Protein AF-A0A1H4IFG1-F1 (afdb_monomer_lite)

Organism: NCBI:txid208445

Sequence (81 aa):
MAPQGPEVGGQMTWARRSGSSLANDEDSRMGVIRAEEAVRLGEQNDRAVLTVAGHSSDSRECAELLAMLGLDAGRRRHKTA

pLDDT: mean 74.24, std 17.26, range [39.03, 94.44]

Radius of gyration: 26.53 Å; chains: 1; bounding box: 31×44×85 Å

Foldseek 3Di:
DDDDDDDPPPDPCPPPPPCDPVVVVVVVVVVVVVVVVVVVVVVVLVVVLVVLVVPDPDPVVSQVVCVVVVSRPVPPPPPPD

Structure (mmCIF, N/CA/C/O backbone):
data_AF-A0A1H4IFG1-F1
#
_entry.id   AF-A0A1H4IFG1-F1
#
loop_
_atom_site.group_PDB
_atom_site.id
_atom_site.type_symbol
_atom_site.label_atom_id
_atom_site.label_alt_id
_atom_site.label_comp_id
_atom_site.label_asym_id
_atom_site.label_entity_id
_atom_site.label_seq_id
_atom_site.pdbx_PDB_ins_code
_atom_site.Cartn_x
_atom_site.Cartn_y
_atom_site.Cartn_z
_atom_site.occupancy
_atom_site.B_iso_or_equiv
_atom_site.auth_seq_id
_atom_site.auth_comp_id
_atom_site.auth_asym_id
_atom_site.auth_atom_id
_atom_site.pdbx_PDB_model_num
ATOM 1 N N . MET A 1 1 ? 2.758 34.736 -68.702 1.00 39.03 1 MET A N 1
ATOM 2 C CA . MET A 1 1 ? 3.883 33.852 -68.342 1.00 39.03 1 MET A CA 1
ATOM 3 C C . MET A 1 1 ? 4.232 34.116 -66.880 1.00 39.03 1 MET A C 1
ATOM 5 O O . MET A 1 1 ? 4.882 35.105 -66.590 1.00 39.03 1 MET A O 1
ATOM 9 N N . ALA A 1 2 ? 3.694 33.316 -65.965 1.00 52.81 2 ALA A N 1
ATOM 10 C CA . ALA A 1 2 ? 4.196 33.129 -64.594 1.00 52.81 2 ALA A CA 1
ATOM 11 C C . ALA A 1 2 ? 4.653 31.656 -64.528 1.00 52.81 2 ALA A C 1
ATOM 13 O O . ALA A 1 2 ? 4.141 30.901 -65.365 1.00 52.81 2 ALA A O 1
ATOM 14 N N . PRO A 1 3 ? 5.556 31.191 -63.638 1.00 52.03 3 PRO A N 1
ATOM 15 C CA . PRO A 1 3 ? 5.849 31.602 -62.248 1.00 52.03 3 PRO A CA 1
ATOM 16 C C . PRO A 1 3 ? 7.392 31.775 -62.056 1.00 52.03 3 PRO A C 1
ATOM 18 O O . PRO A 1 3 ? 8.099 31.834 -63.051 1.00 52.03 3 PRO A O 1
ATOM 21 N N . GLN A 1 4 ? 8.065 31.924 -60.912 1.00 39.97 4 GLN A N 1
ATOM 22 C CA . GLN A 1 4 ? 8.018 31.263 -59.604 1.00 39.97 4 GLN A CA 1
ATOM 23 C C . GLN A 1 4 ? 8.878 32.119 -58.646 1.00 39.97 4 GLN A C 1
ATOM 25 O O . GLN A 1 4 ? 9.983 32.518 -59.019 1.00 39.97 4 GLN A O 1
ATOM 30 N N . GLY A 1 5 ? 8.418 32.383 -57.424 1.00 49.62 5 GLY A N 1
ATOM 31 C CA . GLY A 1 5 ? 9.303 32.838 -56.345 1.00 49.62 5 GLY A CA 1
ATOM 32 C C . GLY A 1 5 ? 9.978 31.627 -55.692 1.00 49.62 5 GLY A C 1
ATOM 33 O O . GLY A 1 5 ? 9.299 30.615 -55.519 1.00 49.62 5 GLY A O 1
ATOM 34 N N . PRO A 1 6 ? 11.276 31.665 -55.338 1.00 48.53 6 PRO A N 1
ATOM 35 C CA . PRO A 1 6 ? 11.867 30.591 -54.560 1.00 48.53 6 PRO A CA 1
ATOM 36 C C . PRO A 1 6 ? 11.535 30.783 -53.079 1.00 48.53 6 PRO A C 1
ATOM 38 O O . PRO A 1 6 ? 11.831 31.801 -52.452 1.00 48.53 6 PRO A O 1
ATOM 41 N N . GLU A 1 7 ? 10.883 29.760 -52.558 1.00 54.53 7 GLU A N 1
ATOM 42 C CA . GLU A 1 7 ? 10.415 29.609 -51.196 1.00 54.53 7 GLU A CA 1
ATOM 43 C C . GLU A 1 7 ? 11.607 29.416 -50.253 1.00 54.53 7 GLU A C 1
ATOM 45 O O . GLU A 1 7 ? 12.337 28.431 -50.344 1.00 54.53 7 GLU A O 1
ATOM 50 N N . VAL A 1 8 ? 11.801 30.335 -49.308 1.00 55.59 8 VAL A N 1
ATOM 51 C CA . VAL A 1 8 ? 12.716 30.130 -48.175 1.00 55.59 8 VAL A CA 1
ATOM 52 C C . VAL A 1 8 ? 11.930 29.652 -46.959 1.00 55.59 8 VAL A C 1
ATOM 54 O O . VAL A 1 8 ? 11.891 30.281 -45.909 1.00 55.59 8 VAL A O 1
ATOM 57 N N . GLY A 1 9 ? 11.282 28.500 -47.118 1.00 56.34 9 GLY A N 1
ATOM 58 C CA . GLY A 1 9 ? 10.738 27.694 -46.028 1.00 56.34 9 GLY A CA 1
ATOM 59 C C . GLY A 1 9 ? 11.744 26.624 -45.612 1.00 56.34 9 GLY A C 1
ATOM 60 O O . GLY A 1 9 ? 11.484 25.434 -45.767 1.00 56.34 9 GLY A O 1
ATOM 61 N N . GLY A 1 10 ? 12.923 27.038 -45.137 1.00 57.09 10 GLY A N 1
ATOM 62 C CA . GLY A 1 10 ? 13.947 26.150 -44.581 1.00 57.09 10 GLY A CA 1
ATOM 63 C C . GLY A 1 10 ? 13.485 25.549 -43.255 1.00 57.09 10 GLY A C 1
ATOM 64 O O . GLY A 1 10 ? 13.867 26.001 -42.184 1.00 57.09 10 GLY A O 1
ATOM 65 N N . GLN A 1 11 ? 12.608 24.561 -43.350 1.00 62.47 11 GLN A N 1
ATOM 66 C CA . GLN A 1 11 ? 12.087 23.717 -42.286 1.00 62.47 11 GLN A CA 1
ATOM 67 C C . GLN A 1 11 ? 13.157 23.316 -41.252 1.00 62.47 11 GLN A C 1
ATOM 69 O O . GLN A 1 11 ? 14.092 22.574 -41.554 1.00 62.47 11 GLN A O 1
ATOM 74 N N . MET A 1 12 ? 12.985 23.786 -40.007 1.00 51.91 12 MET A N 1
ATOM 75 C CA . MET A 1 12 ? 13.661 23.266 -38.815 1.00 51.91 12 MET A CA 1
ATOM 76 C C . MET A 1 12 ? 13.370 21.766 -38.695 1.00 51.91 12 MET A C 1
ATOM 78 O O . MET A 1 12 ? 12.335 21.350 -38.175 1.00 51.91 12 MET A O 1
ATOM 82 N N . THR A 1 13 ? 14.287 20.918 -39.154 1.00 63.06 13 THR A N 1
ATOM 83 C CA . THR A 1 13 ? 14.181 19.474 -38.940 1.00 63.06 13 THR A CA 1
ATOM 84 C C . THR A 1 13 ? 14.706 19.114 -37.547 1.00 63.06 13 THR A C 1
ATOM 86 O O . THR A 1 13 ? 15.753 18.491 -37.403 1.00 63.06 13 THR A O 1
ATOM 89 N N . TRP A 1 14 ? 13.971 19.492 -36.499 1.00 62.59 14 TRP A N 1
ATOM 90 C CA . TRP A 1 14 ? 14.141 18.962 -35.132 1.00 62.59 14 TRP A CA 1
ATOM 91 C C . TRP A 1 14 ? 13.732 17.486 -35.007 1.00 62.59 14 TRP A C 1
ATOM 93 O O . TRP A 1 14 ? 14.017 16.829 -34.006 1.00 62.59 14 TRP A O 1
ATOM 103 N N . ALA A 1 15 ? 13.079 16.936 -36.030 1.00 59.78 15 ALA A N 1
ATOM 104 C CA . ALA A 1 15 ? 12.614 15.562 -36.028 1.00 59.78 15 ALA A CA 1
ATOM 105 C C . ALA A 1 15 ? 13.758 14.612 -36.412 1.00 59.78 15 ALA A C 1
ATOM 107 O O . ALA A 1 15 ? 13.971 14.297 -37.586 1.00 59.78 15 ALA A O 1
ATOM 108 N N . ARG A 1 16 ? 14.489 14.149 -35.391 1.00 61.91 16 ARG A N 1
ATOM 109 C CA . ARG A 1 16 ? 15.379 12.984 -35.457 1.00 61.91 16 ARG A CA 1
ATOM 110 C C . ARG A 1 16 ? 14.634 11.801 -36.085 1.00 61.91 16 ARG A C 1
ATOM 112 O O . ARG A 1 16 ? 13.873 11.102 -35.421 1.00 61.91 16 ARG A O 1
ATOM 119 N N . ARG A 1 17 ? 14.893 11.535 -37.365 1.00 60.09 17 ARG A N 1
ATOM 120 C CA . ARG A 1 17 ? 14.524 10.277 -38.023 1.00 60.09 17 ARG A CA 1
ATOM 121 C C . ARG A 1 17 ? 15.518 9.192 -37.611 1.00 60.09 17 ARG A C 1
ATOM 123 O O . ARG A 1 17 ? 16.436 8.870 -38.356 1.00 60.09 17 ARG A O 1
ATOM 130 N N . SER A 1 18 ? 15.382 8.681 -36.390 1.00 59.38 18 SER A N 1
ATOM 131 C CA . SER A 1 18 ? 16.129 7.495 -35.921 1.00 59.38 18 SER A CA 1
ATOM 132 C C . SER A 1 18 ? 15.378 6.676 -34.855 1.00 59.38 18 SER A C 1
ATOM 134 O O . SER A 1 18 ? 15.931 5.737 -34.298 1.00 59.38 18 SER A O 1
ATOM 136 N N . GLY A 1 19 ? 14.125 7.018 -34.544 1.00 55.88 19 GLY A N 1
ATOM 137 C CA . GLY A 1 19 ? 13.467 6.611 -33.299 1.00 55.88 19 GLY A CA 1
ATOM 138 C C . GLY A 1 19 ? 12.526 5.409 -33.361 1.00 55.88 19 GLY A C 1
ATOM 139 O O . GLY A 1 19 ? 11.619 5.375 -32.550 1.00 55.88 19 GLY A O 1
ATOM 140 N N . SER A 1 20 ? 12.657 4.462 -34.296 1.00 58.81 20 SER A N 1
ATOM 141 C CA . SER A 1 20 ? 11.740 3.301 -34.307 1.00 58.81 20 SER A CA 1
ATOM 142 C C . SER A 1 20 ? 12.283 2.091 -33.541 1.00 58.81 20 SER A C 1
ATOM 144 O O . SER A 1 20 ? 11.557 1.544 -32.722 1.00 58.81 20 SER A O 1
ATOM 146 N N . SER A 1 21 ? 13.551 1.704 -33.738 1.00 58.97 21 SER A N 1
ATOM 147 C CA . SER A 1 21 ? 14.140 0.571 -32.996 1.00 58.97 21 SER A CA 1
ATOM 148 C C . SER A 1 21 ? 14.494 0.968 -31.563 1.00 58.97 21 SER A C 1
ATOM 150 O O . SER A 1 21 ? 14.011 0.360 -30.619 1.00 58.97 21 SER A O 1
ATOM 152 N N . LEU A 1 22 ? 15.237 2.068 -31.396 1.00 60.69 22 LEU A N 1
ATOM 153 C CA . LEU A 1 22 ? 15.667 2.557 -30.081 1.00 60.69 22 LEU A CA 1
ATOM 154 C C . LEU A 1 22 ? 14.501 2.928 -29.156 1.00 60.69 22 LEU A C 1
ATOM 156 O O . LEU A 1 22 ? 14.606 2.728 -27.954 1.00 60.69 22 LEU A O 1
ATOM 160 N N . ALA A 1 23 ? 13.396 3.455 -29.694 1.00 62.00 23 ALA A N 1
ATOM 161 C CA . ALA A 1 23 ? 12.228 3.768 -28.870 1.00 62.00 23 ALA A CA 1
ATOM 162 C C . ALA A 1 23 ? 11.525 2.498 -28.374 1.00 62.00 23 ALA A C 1
ATOM 164 O O . ALA A 1 23 ? 11.109 2.453 -27.225 1.00 62.00 23 ALA A O 1
ATOM 165 N N . ASN A 1 24 ? 11.447 1.455 -29.207 1.00 63.84 24 ASN A N 1
ATOM 166 C CA . ASN A 1 24 ? 10.845 0.182 -28.820 1.00 63.84 24 ASN A CA 1
ATOM 167 C C . ASN A 1 24 ? 11.711 -0.581 -27.797 1.00 63.84 24 ASN A C 1
ATOM 169 O O . ASN A 1 24 ? 11.185 -1.185 -26.861 1.00 63.84 24 ASN A O 1
ATOM 173 N N . ASP A 1 25 ? 13.038 -0.515 -27.942 1.00 69.00 25 ASP A N 1
ATOM 174 C CA . ASP A 1 25 ? 13.991 -1.088 -26.984 1.00 69.00 25 ASP A CA 1
ATOM 175 C C . ASP A 1 25 ? 13.953 -0.346 -25.634 1.00 69.00 25 ASP A C 1
ATOM 177 O O . ASP A 1 25 ? 13.943 -0.977 -24.573 1.00 69.00 25 ASP A O 1
ATOM 181 N N . GLU A 1 26 ? 13.860 0.988 -25.656 1.00 71.06 26 GLU A N 1
ATOM 182 C CA . GLU A 1 26 ? 13.723 1.805 -24.445 1.00 71.06 26 GLU A CA 1
ATOM 183 C C . GLU A 1 26 ? 12.368 1.577 -23.759 1.00 71.06 26 GLU A C 1
ATOM 185 O O . GLU A 1 26 ? 12.326 1.380 -22.547 1.00 71.06 26 GLU A O 1
ATOM 190 N N . ASP A 1 27 ? 11.259 1.508 -24.503 1.00 71.88 27 ASP A N 1
ATOM 191 C CA . ASP A 1 27 ? 9.942 1.195 -23.932 1.00 71.88 27 ASP A CA 1
ATOM 192 C C . ASP A 1 27 ? 9.905 -0.203 -23.304 1.00 71.88 27 ASP A C 1
ATOM 194 O O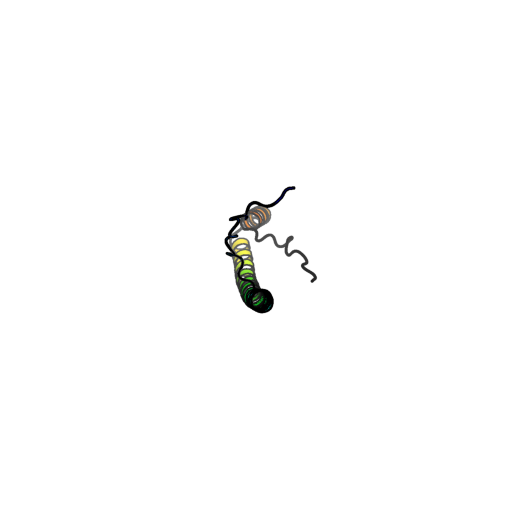 . ASP A 1 27 ? 9.319 -0.380 -22.232 1.00 71.88 27 ASP A O 1
ATOM 198 N N . SER A 1 28 ? 10.582 -1.181 -23.913 1.00 75.56 28 SER A N 1
ATOM 199 C CA . SER A 1 28 ? 10.724 -2.532 -23.359 1.00 75.56 28 SER A CA 1
ATOM 200 C C . SER A 1 28 ? 11.524 -2.521 -22.054 1.00 75.56 28 SER A C 1
ATOM 202 O O . SER A 1 28 ? 11.099 -3.103 -21.054 1.00 75.56 28 SER A O 1
ATOM 204 N N . ARG A 1 29 ? 12.650 -1.798 -22.021 1.00 78.88 29 ARG A N 1
ATOM 205 C CA . ARG A 1 29 ? 13.483 -1.640 -20.820 1.00 78.88 29 ARG A CA 1
ATOM 206 C C . ARG A 1 29 ? 12.742 -0.909 -19.702 1.00 78.88 29 ARG A C 1
ATOM 208 O O . ARG A 1 29 ? 12.755 -1.354 -18.555 1.00 78.88 29 ARG A O 1
ATOM 215 N N . MET A 1 30 ? 12.050 0.176 -20.033 1.00 84.50 30 MET A N 1
ATOM 216 C CA . MET A 1 30 ? 11.203 0.910 -19.097 1.00 84.50 30 MET A CA 1
ATOM 217 C C . MET A 1 30 ? 10.020 0.060 -18.625 1.00 84.50 30 MET A C 1
ATOM 219 O O . MET A 1 30 ? 9.596 0.192 -17.480 1.00 84.50 30 MET A O 1
ATOM 223 N N . GLY A 1 31 ? 9.503 -0.835 -19.469 1.00 81.31 31 GLY A N 1
ATOM 224 C CA . GLY A 1 31 ? 8.499 -1.831 -19.102 1.00 81.31 31 GLY A CA 1
ATOM 225 C C . GLY A 1 31 ? 8.980 -2.769 -17.995 1.00 81.31 31 GLY A C 1
ATOM 226 O O . GLY A 1 31 ? 8.268 -2.949 -17.010 1.00 81.31 31 GLY A O 1
ATOM 227 N N . VAL A 1 32 ? 10.204 -3.295 -18.111 1.00 83.12 32 VAL A N 1
ATOM 228 C CA . VAL A 1 32 ? 10.826 -4.138 -17.072 1.00 83.12 32 VAL A CA 1
ATOM 229 C C . VAL A 1 32 ? 10.996 -3.363 -15.765 1.00 83.12 32 VAL A C 1
ATOM 231 O O . VAL A 1 32 ? 10.560 -3.833 -14.718 1.00 83.12 32 VAL A O 1
ATOM 234 N N . ILE A 1 33 ? 11.538 -2.143 -15.824 1.00 83.56 33 ILE A N 1
ATOM 235 C CA . ILE A 1 33 ? 11.751 -1.301 -14.634 1.00 83.56 33 ILE A CA 1
ATOM 236 C C . ILE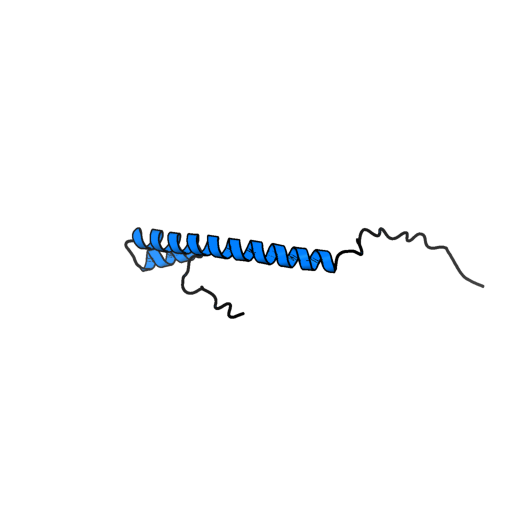 A 1 33 ? 10.422 -1.009 -13.918 1.00 83.56 33 ILE A C 1
ATOM 238 O O . ILE A 1 33 ? 10.321 -1.172 -12.703 1.00 83.56 33 ILE A O 1
ATOM 242 N N . ARG A 1 34 ? 9.374 -0.637 -14.667 1.00 82.88 34 ARG A N 1
ATOM 243 C CA . ARG A 1 34 ? 8.029 -0.390 -14.113 1.00 82.88 34 ARG A CA 1
ATOM 244 C C . ARG A 1 34 ? 7.416 -1.650 -13.501 1.00 82.88 34 ARG A C 1
ATOM 246 O O . ARG A 1 34 ? 6.702 -1.552 -12.507 1.00 82.88 34 ARG A O 1
ATOM 253 N N . ALA A 1 35 ? 7.663 -2.824 -14.086 1.00 79.19 35 ALA A N 1
ATOM 254 C CA . ALA A 1 35 ? 7.169 -4.089 -13.549 1.00 79.19 35 ALA A CA 1
ATOM 255 C C . ALA A 1 35 ? 7.847 -4.436 -12.213 1.00 79.19 35 ALA A C 1
ATOM 257 O O . ALA A 1 35 ? 7.162 -4.778 -11.252 1.00 79.19 35 ALA A O 1
ATOM 258 N N . GLU A 1 36 ? 9.169 -4.288 -12.122 1.00 81.00 36 GLU A N 1
ATOM 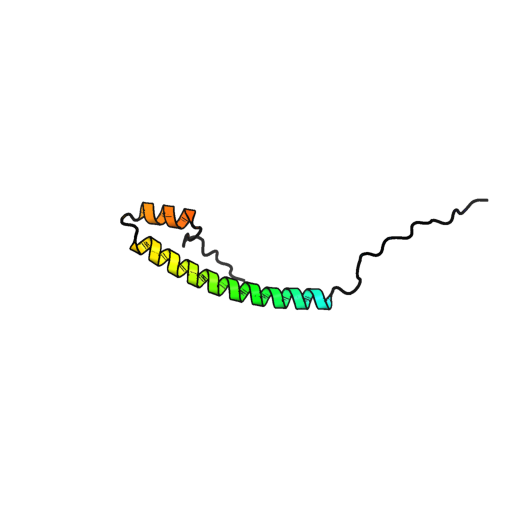259 C CA . GLU A 1 36 ? 9.912 -4.498 -10.874 1.00 81.00 36 GLU A CA 1
ATOM 260 C C . GLU A 1 36 ? 9.493 -3.513 -9.774 1.00 81.00 36 GLU A C 1
ATOM 262 O O . GLU A 1 36 ? 9.352 -3.887 -8.607 1.00 81.00 36 GLU A O 1
ATOM 267 N N . GLU A 1 37 ? 9.271 -2.250 -10.136 1.00 85.12 37 GLU A N 1
ATOM 268 C CA . GLU A 1 37 ? 8.766 -1.232 -9.218 1.00 85.12 37 GLU A CA 1
ATOM 269 C C . GLU A 1 37 ? 7.351 -1.567 -8.729 1.00 85.12 37 GLU A C 1
ATOM 271 O O . GLU A 1 37 ? 7.082 -1.485 -7.531 1.00 85.12 37 GLU A O 1
ATOM 276 N N . ALA A 1 38 ? 6.466 -2.028 -9.618 1.00 80.56 38 ALA A N 1
ATOM 277 C CA . ALA A 1 38 ? 5.114 -2.441 -9.253 1.00 80.56 38 ALA A CA 1
ATOM 278 C C . ALA A 1 38 ? 5.104 -3.600 -8.242 1.00 80.56 38 ALA A C 1
ATOM 280 O O . ALA A 1 38 ? 4.268 -3.604 -7.338 1.00 80.56 38 ALA A O 1
ATOM 281 N N . VAL A 1 39 ? 6.045 -4.547 -8.346 1.00 84.75 39 VAL A N 1
ATOM 282 C CA . VAL A 1 39 ? 6.207 -5.628 -7.356 1.00 84.75 39 VAL A CA 1
ATOM 283 C C . VAL A 1 39 ? 6.609 -5.056 -5.997 1.00 84.75 39 VAL A C 1
ATOM 285 O O . VAL A 1 39 ? 5.942 -5.326 -5.000 1.00 84.75 39 VAL A O 1
ATOM 288 N N . ARG A 1 40 ? 7.639 -4.201 -5.953 1.00 85.56 40 ARG A N 1
ATOM 289 C CA . ARG A 1 40 ? 8.102 -3.576 -4.700 1.00 85.56 40 ARG A CA 1
ATOM 290 C C . ARG A 1 40 ? 7.032 -2.707 -4.042 1.00 85.56 40 ARG A C 1
ATOM 292 O O . ARG A 1 40 ? 6.918 -2.699 -2.817 1.00 85.56 40 ARG A O 1
ATOM 299 N N . LEU A 1 41 ? 6.263 -1.966 -4.838 1.00 88.00 41 LEU A N 1
ATOM 300 C CA . LEU A 1 41 ? 5.135 -1.175 -4.351 1.00 88.00 41 LEU A CA 1
ATOM 301 C C . LEU A 1 41 ? 4.005 -2.075 -3.841 1.00 88.00 41 LEU A C 1
ATOM 303 O O . LEU A 1 41 ? 3.417 -1.771 -2.809 1.00 88.00 41 LEU A O 1
ATOM 307 N N . GLY A 1 42 ? 3.744 -3.206 -4.502 1.00 87.69 42 GLY A N 1
ATOM 308 C CA . GLY A 1 42 ? 2.797 -4.218 -4.032 1.00 87.69 42 GLY A CA 1
ATOM 309 C C . GLY A 1 42 ? 3.155 -4.755 -2.645 1.00 87.69 42 GLY A C 1
ATOM 310 O O . GLY A 1 42 ? 2.322 -4.723 -1.744 1.00 87.69 42 GLY A O 1
ATOM 311 N N . GLU A 1 43 ? 4.412 -5.149 -2.436 1.00 90.38 43 GLU A N 1
ATOM 312 C CA . GLU A 1 43 ? 4.900 -5.631 -1.133 1.00 90.38 43 GLU A CA 1
ATOM 313 C C . GLU A 1 43 ? 4.809 -4.563 -0.031 1.00 90.38 43 GLU A C 1
ATOM 315 O O . GLU A 1 43 ? 4.517 -4.862 1.130 1.00 90.38 43 GLU A O 1
ATOM 320 N N . GLN A 1 44 ? 5.076 -3.298 -0.365 1.00 91.31 44 GLN A N 1
ATOM 321 C CA . GLN A 1 44 ? 4.930 -2.187 0.578 1.00 91.31 44 GLN A CA 1
ATOM 322 C C . GLN A 1 44 ? 3.465 -1.919 0.920 1.00 91.31 44 GLN A C 1
ATOM 324 O O . GLN A 1 44 ? 3.150 -1.722 2.093 1.00 91.31 44 GLN A O 1
ATOM 329 N N . ASN A 1 45 ? 2.579 -1.974 -0.072 1.00 91.94 45 ASN A N 1
ATOM 330 C CA . ASN A 1 45 ? 1.143 -1.826 0.124 1.00 91.94 45 ASN A CA 1
ATOM 331 C C . ASN A 1 45 ? 0.585 -2.942 1.010 1.00 91.94 45 ASN A C 1
ATOM 333 O O . ASN A 1 45 ? -0.145 -2.652 1.953 1.00 91.94 45 ASN A O 1
ATOM 337 N N . ASP A 1 46 ? 0.981 -4.194 0.777 1.00 90.38 46 ASP A N 1
ATOM 338 C CA . ASP A 1 46 ? 0.546 -5.328 1.596 1.00 90.38 46 ASP A CA 1
ATOM 339 C C . ASP A 1 46 ? 0.998 -5.156 3.063 1.00 90.38 46 ASP A C 1
ATOM 341 O O . ASP A 1 46 ? 0.214 -5.366 3.993 1.00 90.38 46 ASP A O 1
ATOM 345 N N . ARG A 1 47 ? 2.231 -4.680 3.300 1.00 93.69 47 ARG A N 1
ATOM 346 C CA . ARG A 1 47 ? 2.695 -4.339 4.658 1.00 93.69 47 ARG A CA 1
ATOM 347 C C . ARG A 1 47 ? 1.898 -3.194 5.277 1.00 93.69 47 ARG A C 1
ATOM 349 O O . ARG A 1 47 ? 1.528 -3.291 6.443 1.00 93.69 47 ARG A O 1
ATOM 356 N N . ALA A 1 48 ? 1.610 -2.143 4.514 1.00 92.44 48 ALA A N 1
ATOM 357 C CA . ALA A 1 48 ? 0.829 -1.008 4.994 1.00 92.44 48 ALA A CA 1
ATOM 358 C C . ALA A 1 48 ? -0.597 -1.425 5.391 1.00 92.44 48 ALA A C 1
ATOM 360 O O . ALA A 1 48 ? -1.078 -1.006 6.443 1.00 92.44 48 ALA A O 1
ATOM 361 N N . VAL A 1 49 ? -1.234 -2.315 4.619 1.00 93.06 49 VAL A N 1
ATOM 362 C CA . VAL A 1 49 ? -2.546 -2.892 4.959 1.00 93.06 49 VAL A CA 1
ATOM 363 C C . VAL A 1 49 ? -2.495 -3.598 6.312 1.00 93.06 49 VAL A C 1
ATOM 365 O O . VAL A 1 49 ? -3.316 -3.316 7.183 1.00 93.06 49 VAL A O 1
ATOM 368 N N . LEU A 1 50 ? -1.509 -4.478 6.517 1.00 93.12 50 LEU A N 1
ATOM 369 C CA . LEU A 1 50 ? -1.345 -5.202 7.781 1.00 93.12 50 LEU A CA 1
ATOM 370 C C . LEU A 1 50 ? -1.075 -4.255 8.955 1.00 93.12 50 LEU A C 1
ATOM 372 O O . LEU A 1 50 ? -1.606 -4.456 10.045 1.00 93.12 50 LEU A O 1
ATOM 376 N N . THR A 1 51 ? -0.279 -3.206 8.740 1.00 94.44 51 THR A N 1
ATOM 377 C CA . THR A 1 51 ? -0.017 -2.192 9.764 1.00 94.44 51 THR A CA 1
ATOM 378 C C . THR A 1 51 ? -1.293 -1.455 10.159 1.00 94.44 51 THR A C 1
ATOM 380 O O . THR A 1 51 ? -1.573 -1.362 11.351 1.00 94.44 51 THR A O 1
ATOM 383 N N . VAL A 1 52 ? -2.087 -0.972 9.200 1.00 92.50 52 VAL A N 1
ATOM 384 C CA . VAL A 1 52 ? -3.345 -0.259 9.489 1.00 92.50 52 VAL A CA 1
ATOM 385 C C . VAL A 1 52 ? -4.345 -1.184 10.185 1.00 92.50 52 VAL A C 1
ATOM 387 O O . VAL A 1 52 ? -4.910 -0.804 11.209 1.00 92.50 52 VAL A O 1
ATOM 390 N N . ALA A 1 53 ? -4.489 -2.423 9.709 1.00 90.38 53 ALA A N 1
ATOM 391 C CA . ALA A 1 53 ? -5.366 -3.418 10.323 1.00 90.38 53 ALA A CA 1
ATOM 392 C C . ALA A 1 53 ? -4.949 -3.785 11.757 1.00 90.38 53 ALA A C 1
ATOM 394 O O . ALA A 1 53 ? -5.809 -4.039 12.592 1.00 90.38 53 ALA A O 1
ATOM 395 N N . GLY A 1 54 ? -3.646 -3.792 12.057 1.00 93.69 54 GLY A N 1
ATOM 396 C CA . GLY A 1 54 ? -3.137 -4.050 13.406 1.00 93.69 54 GLY A CA 1
ATOM 397 C C . GLY A 1 54 ? -3.297 -2.881 14.384 1.00 93.69 54 GLY A C 1
ATOM 398 O O . GLY A 1 54 ? -3.276 -3.108 15.590 1.00 93.69 54 GLY A O 1
ATOM 399 N N . HIS A 1 55 ? -3.442 -1.647 13.889 1.00 93.00 55 HIS A N 1
ATOM 400 C CA . HIS A 1 55 ? -3.585 -0.448 14.729 1.00 93.00 55 HIS A CA 1
ATOM 401 C C . HIS A 1 55 ? -5.031 0.036 14.857 1.00 93.00 55 HIS A C 1
ATOM 403 O O . HIS A 1 55 ? -5.355 0.735 15.816 1.00 93.00 55 HIS A O 1
ATOM 409 N N . SER A 1 56 ? -5.903 -0.309 13.910 1.00 90.94 56 SER A N 1
ATOM 410 C CA . SER A 1 56 ? -7.304 0.088 13.965 1.00 90.94 56 SER A CA 1
ATOM 411 C C . SER A 1 56 ? -8.100 -0.840 14.883 1.00 90.94 56 SER A C 1
ATOM 413 O O . SER A 1 56 ? -8.010 -2.062 14.795 1.00 90.94 56 SER A O 1
ATOM 415 N N . SER A 1 57 ? -8.889 -0.243 15.776 1.00 91.25 57 SER A N 1
ATOM 416 C CA . SER A 1 57 ? -9.777 -0.977 16.689 1.00 91.25 57 SER A CA 1
ATOM 417 C C . SER A 1 57 ? -11.193 -1.145 16.131 1.00 91.25 57 SER A C 1
ATOM 419 O O . SER A 1 57 ? -11.989 -1.891 16.701 1.00 91.25 57 SER A O 1
ATOM 421 N N . ASP A 1 58 ? -11.510 -0.470 15.024 1.00 93.50 58 ASP A N 1
ATOM 422 C CA . ASP A 1 58 ? -12.818 -0.491 14.381 1.00 93.50 58 ASP A CA 1
ATOM 423 C C . ASP A 1 58 ? -12.697 -0.848 12.893 1.00 93.50 58 ASP A C 1
ATOM 425 O O . ASP A 1 58 ? -11.943 -0.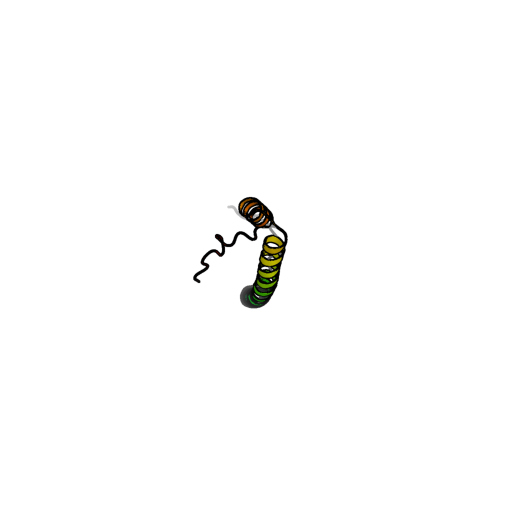253 12.126 1.00 93.50 58 ASP A O 1
ATOM 429 N N . SER A 1 59 ? -13.473 -1.842 12.462 1.00 89.19 59 SER A N 1
ATOM 430 C CA . SER A 1 59 ? -13.403 -2.356 11.087 1.00 89.19 59 SER A CA 1
ATOM 431 C C . SER A 1 59 ? -13.798 -1.334 10.013 1.00 89.19 59 SER A C 1
ATOM 433 O O . SER A 1 59 ? -13.305 -1.414 8.887 1.00 89.19 59 SER A O 1
ATOM 435 N N . ARG A 1 60 ? -14.665 -0.371 10.343 1.00 92.19 60 ARG A N 1
ATOM 436 C CA . ARG A 1 60 ? -15.105 0.676 9.422 1.00 92.19 60 ARG A CA 1
ATOM 437 C C . ARG A 1 60 ? -14.058 1.779 9.329 1.00 92.19 60 ARG A C 1
ATOM 439 O O . ARG A 1 60 ? -13.711 2.171 8.220 1.00 92.19 60 ARG A O 1
ATOM 446 N N . GLU A 1 61 ? -13.513 2.217 10.458 1.00 91.12 61 GLU A N 1
ATOM 447 C CA . GLU A 1 61 ? -12.391 3.158 10.502 1.00 91.12 61 GLU A CA 1
ATOM 448 C C . GLU A 1 61 ? -11.181 2.608 9.730 1.00 91.12 61 GLU A C 1
ATOM 450 O O . GLU A 1 61 ? -10.591 3.310 8.910 1.00 91.12 61 GLU A O 1
ATOM 455 N N . CYS A 1 62 ? -10.858 1.324 9.911 1.00 93.62 62 CYS A N 1
ATOM 456 C CA . CYS A 1 62 ? -9.813 0.644 9.149 1.00 93.62 62 CYS A CA 1
ATOM 457 C C . CYS A 1 62 ? -10.059 0.740 7.635 1.00 93.62 62 CYS A C 1
ATOM 459 O O . CYS A 1 62 ? -9.161 1.115 6.881 1.00 93.62 62 CYS A O 1
ATOM 461 N N . ALA A 1 63 ? -11.284 0.458 7.183 1.00 92.00 63 ALA A N 1
ATOM 462 C CA . ALA A 1 63 ? -11.641 0.543 5.769 1.00 92.00 63 ALA A CA 1
ATOM 463 C C . ALA A 1 63 ? -11.520 1.978 5.222 1.00 92.00 63 ALA A C 1
ATOM 465 O O . ALA A 1 63 ? -10.998 2.178 4.125 1.00 92.00 63 ALA A O 1
ATOM 466 N N . GLU A 1 64 ? -11.947 2.980 5.992 1.00 92.88 64 GLU A N 1
ATOM 467 C CA . GL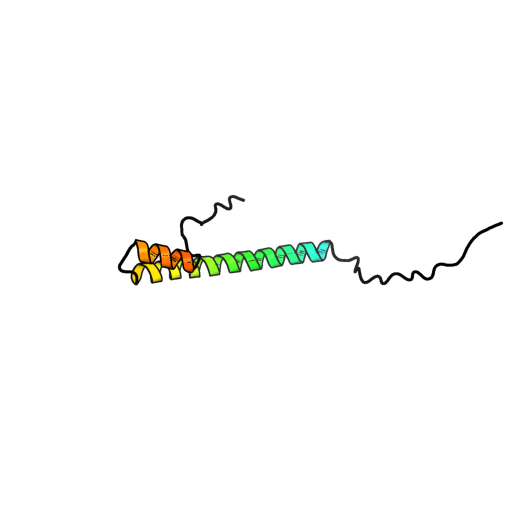U A 1 64 ? -11.826 4.396 5.627 1.00 92.88 64 GLU A CA 1
ATOM 468 C C . GLU A 1 64 ? -10.349 4.825 5.514 1.00 92.88 64 GLU A C 1
ATOM 470 O O . GLU A 1 64 ? -9.961 5.472 4.536 1.00 92.88 64 GLU A O 1
ATOM 475 N N . LEU A 1 65 ? -9.497 4.399 6.453 1.00 91.94 65 LEU A N 1
ATOM 476 C CA . LEU A 1 65 ? -8.052 4.647 6.418 1.00 91.94 65 LEU A CA 1
ATOM 477 C C . LEU A 1 65 ? -7.387 3.996 5.198 1.00 91.94 65 LEU A C 1
ATOM 479 O O . LEU A 1 65 ? -6.617 4.648 4.490 1.00 91.94 65 LEU A O 1
ATOM 483 N N . LEU A 1 66 ? -7.709 2.733 4.908 1.00 92.88 66 LEU A N 1
ATOM 484 C CA . LEU A 1 66 ? -7.192 2.035 3.729 1.00 92.88 66 LEU A CA 1
ATOM 485 C C . LEU A 1 66 ? -7.640 2.709 2.427 1.00 92.88 66 LEU A C 1
ATOM 487 O O . LEU A 1 66 ? -6.840 2.835 1.498 1.00 92.88 66 LEU A O 1
ATOM 491 N N . ALA A 1 67 ? -8.8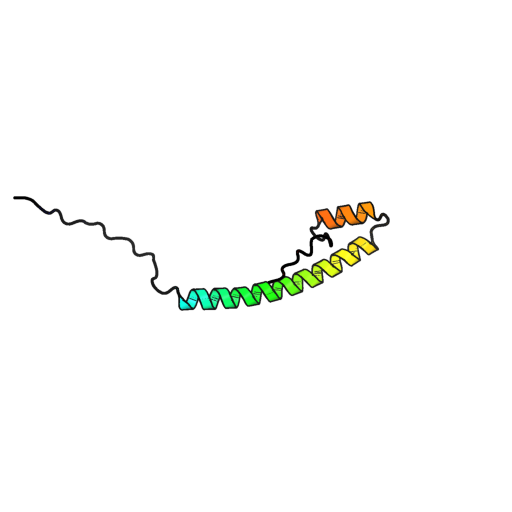82 3.195 2.362 1.00 91.88 67 ALA A N 1
ATOM 492 C CA . ALA A 1 67 ? -9.396 3.918 1.205 1.00 91.88 67 ALA A CA 1
ATOM 493 C C . ALA A 1 67 ? -8.652 5.243 0.970 1.00 91.88 67 ALA A C 1
ATOM 495 O O . ALA A 1 67 ? -8.274 5.533 -0.167 1.00 91.88 67 ALA A O 1
ATOM 496 N N . MET A 1 68 ? -8.377 6.020 2.025 1.00 92.56 68 MET A N 1
ATOM 497 C CA . MET A 1 68 ? -7.607 7.270 1.919 1.00 92.56 68 MET A CA 1
ATOM 498 C C . MET A 1 68 ? -6.166 7.043 1.455 1.00 92.56 68 MET A C 1
ATOM 500 O O . MET A 1 68 ? -5.613 7.863 0.726 1.00 92.56 68 MET A O 1
ATOM 504 N N . LEU A 1 69 ? -5.570 5.916 1.845 1.00 91.00 69 LEU A N 1
ATOM 505 C CA . LEU A 1 69 ? -4.225 5.525 1.422 1.00 91.00 69 LEU A CA 1
ATOM 506 C C . LEU A 1 69 ? -4.196 4.886 0.024 1.00 91.00 69 LEU A C 1
ATOM 508 O O . LEU A 1 69 ? -3.120 4.581 -0.487 1.00 91.00 69 LEU A O 1
ATOM 512 N N . GLY A 1 70 ? -5.356 4.662 -0.604 1.00 89.94 70 GLY A N 1
ATOM 513 C CA . GLY A 1 70 ? -5.449 3.962 -1.886 1.00 89.94 70 GLY A CA 1
ATOM 514 C C . GLY A 1 70 ? -5.092 2.472 -1.802 1.00 89.94 70 GLY A C 1
ATOM 515 O O . GLY A 1 70 ? -4.773 1.863 -2.820 1.00 89.94 70 GLY A O 1
ATOM 516 N N . LEU A 1 71 ? -5.156 1.886 -0.603 1.00 88.75 71 LEU A N 1
ATOM 517 C CA . LEU A 1 71 ? -4.833 0.487 -0.303 1.00 88.75 71 LEU A CA 1
ATOM 518 C C . LEU A 1 71 ? -6.061 -0.439 -0.353 1.00 88.75 71 LEU A C 1
ATOM 520 O O . LEU A 1 71 ? -5.986 -1.588 0.078 1.00 88.75 71 LEU A O 1
ATOM 524 N N . ASP A 1 72 ? -7.198 0.054 -0.852 1.00 78.75 72 ASP A N 1
ATOM 525 C CA . ASP A 1 72 ? -8.459 -0.686 -0.884 1.00 78.75 72 ASP A CA 1
ATOM 526 C C . ASP A 1 72 ? -8.316 -2.031 -1.624 1.00 78.75 72 ASP A C 1
ATOM 528 O O . ASP A 1 72 ? -8.111 -2.101 -2.843 1.00 78.75 72 ASP A O 1
ATOM 532 N N . ALA A 1 73 ? -8.436 -3.119 -0.858 1.00 60.22 73 ALA A N 1
ATOM 533 C CA . ALA A 1 73 ? -8.265 -4.491 -1.328 1.00 60.22 73 ALA A CA 1
ATOM 534 C C . ALA A 1 73 ? -9.291 -4.889 -2.409 1.00 60.22 73 ALA A C 1
ATOM 536 O O . ALA A 1 73 ? -9.019 -5.782 -3.214 1.00 60.22 73 ALA A O 1
ATOM 537 N N . GLY A 1 74 ? -10.436 -4.197 -2.486 1.00 56.34 74 GLY A N 1
ATOM 538 C CA . GLY A 1 74 ? -11.478 -4.415 -3.493 1.00 56.34 74 GLY A CA 1
ATOM 539 C C . GLY A 1 74 ? -11.098 -3.919 -4.890 1.00 56.34 74 GLY A C 1
ATOM 540 O O . GLY A 1 74 ? -11.731 -4.285 -5.882 1.00 56.34 74 GLY A O 1
ATOM 541 N N . ARG A 1 75 ? -10.028 -3.123 -4.997 1.00 53.72 75 ARG A N 1
ATOM 542 C CA . ARG A 1 75 ? -9.495 -2.586 -6.253 1.00 53.72 75 ARG A CA 1
ATOM 543 C C . ARG A 1 75 ? -8.123 -3.139 -6.615 1.00 53.72 75 ARG A C 1
ATOM 545 O O . ARG A 1 75 ? -7.402 -2.508 -7.391 1.00 53.72 75 ARG A O 1
ATOM 552 N N . ARG A 1 76 ? -7.804 -4.376 -6.211 1.00 57.00 76 ARG A N 1
ATOM 553 C CA . ARG A 1 76 ? -6.906 -5.241 -7.000 1.00 57.00 76 ARG A CA 1
ATOM 554 C C . ARG A 1 76 ? -7.607 -5.508 -8.334 1.00 57.00 76 ARG A C 1
ATOM 556 O O . ARG A 1 76 ? -8.176 -6.566 -8.567 1.00 57.00 76 ARG A O 1
ATOM 563 N N . ARG A 1 77 ? -7.653 -4.475 -9.184 1.00 56.28 77 ARG A N 1
ATOM 564 C CA . ARG A 1 77 ? -8.180 -4.518 -10.537 1.00 56.28 77 ARG A CA 1
ATOM 565 C C . ARG A 1 77 ? -7.558 -5.740 -11.169 1.00 56.28 77 ARG A C 1
ATOM 567 O O . ARG A 1 77 ? -6.342 -5.798 -11.324 1.00 56.28 77 ARG A O 1
ATOM 574 N N . HIS A 1 78 ? -8.418 -6.689 -11.504 1.00 49.91 78 HIS A N 1
ATOM 575 C CA . HIS A 1 78 ? -8.163 -7.721 -12.480 1.00 49.91 78 HIS A CA 1
ATOM 576 C C . HIS A 1 78 ? -7.589 -7.041 -13.725 1.00 49.91 78 HIS A C 1
ATOM 578 O O . HIS A 1 78 ? -8.317 -6.611 -14.615 1.00 49.91 78 HIS A O 1
ATOM 584 N N . LYS A 1 79 ? -6.269 -6.882 -13.773 1.00 46.66 79 LYS A N 1
ATOM 585 C CA . LYS A 1 79 ? -5.552 -6.787 -15.027 1.00 46.66 79 LYS A CA 1
ATOM 586 C C . LYS A 1 79 ? -5.193 -8.220 -15.374 1.00 46.66 79 LYS A C 1
ATOM 588 O O . LYS A 1 79 ? -4.049 -8.634 -15.278 1.00 46.66 79 LYS A O 1
ATOM 593 N N . THR A 1 80 ? -6.228 -8.989 -15.700 1.00 49.25 80 THR A N 1
ATOM 594 C CA . THR A 1 80 ? -6.094 -10.035 -16.704 1.00 49.25 80 THR A CA 1
ATOM 595 C C . THR A 1 80 ? -5.619 -9.339 -17.973 1.00 49.25 80 THR A C 1
ATOM 597 O O . THR A 1 80 ? -6.386 -8.620 -18.615 1.00 49.25 80 THR A O 1
ATOM 600 N N . ALA A 1 81 ? -4.329 -9.475 -18.243 1.00 39.06 81 ALA A N 1
ATOM 601 C CA . ALA A 1 81 ? -3.691 -9.289 -19.532 1.00 39.06 81 ALA A CA 1
ATOM 602 C C . ALA A 1 81 ? -2.681 -10.429 -19.659 1.00 39.06 81 ALA A C 1
ATOM 604 O O . ALA A 1 81 ? -1.962 -10.654 -18.657 1.00 39.06 81 ALA A O 1
#

Secondary structure (DSSP, 8-state):
----PPP---------TTTTHHHHHHHHHHHHHHHHHHHHHHHHHHHHHHHHHHH-SSHHHHHHHHHHTT--GGG------